Protein AF-A0ABD1TTG1-F1 (afdb_monomer)

Structure (mmCIF, N/CA/C/O backbone):
data_AF-A0ABD1TTG1-F1
#
_entry.id   AF-A0ABD1TTG1-F1
#
loop_
_atom_site.group_PDB
_atom_site.id
_atom_site.type_symbol
_atom_site.label_atom_id
_atom_site.label_alt_id
_atom_site.label_comp_id
_atom_site.label_asym_id
_atom_site.label_entity_id
_atom_site.label_seq_id
_atom_site.pdbx_PDB_ins_code
_atom_site.Cartn_x
_atom_site.Cartn_y
_atom_site.Cartn_z
_atom_site.occupancy
_atom_site.B_iso_or_equiv
_atom_site.auth_seq_id
_atom_site.auth_comp_id
_atom_site.auth_asym_id
_atom_site.auth_atom_id
_atom_site.pdbx_PDB_model_num
ATOM 1 N N . MET A 1 1 ? -67.138 -17.384 -15.215 1.00 36.22 1 MET A N 1
ATOM 2 C CA . MET A 1 1 ? -66.230 -18.489 -15.589 1.00 36.22 1 MET A CA 1
ATOM 3 C C . MET A 1 1 ? -64.813 -17.937 -15.548 1.00 36.22 1 MET A C 1
ATOM 5 O O . MET A 1 1 ? -64.627 -16.857 -16.087 1.00 36.22 1 MET A O 1
ATOM 9 N N . ALA A 1 2 ? -63.909 -18.655 -14.863 1.00 40.12 2 ALA A N 1
ATOM 10 C CA . ALA A 1 2 ? -62.524 -18.316 -14.475 1.00 40.12 2 ALA A CA 1
ATOM 11 C C . ALA A 1 2 ? -62.397 -17.106 -13.508 1.00 40.12 2 ALA A C 1
ATOM 13 O O . ALA A 1 2 ? -62.532 -15.968 -13.934 1.00 40.12 2 ALA A O 1
ATOM 14 N N . SER A 1 3 ? -62.422 -17.291 -12.176 1.00 37.25 3 SER A N 1
ATOM 15 C CA . SER A 1 3 ? -61.350 -17.794 -11.266 1.00 37.25 3 SER A CA 1
ATOM 16 C C . SER A 1 3 ? -60.312 -16.694 -10.963 1.00 37.25 3 SER A C 1
ATOM 18 O O . SER A 1 3 ? -59.606 -16.282 -11.869 1.00 37.25 3 SER A O 1
ATOM 20 N N . SER A 1 4 ? -60.388 -16.026 -9.797 1.00 43.47 4 SER A N 1
ATOM 21 C CA . SER A 1 4 ? -59.598 -16.267 -8.555 1.00 43.47 4 SER A CA 1
ATOM 22 C C . SER A 1 4 ? -58.081 -16.147 -8.798 1.00 43.47 4 SER A C 1
ATOM 24 O O . SER A 1 4 ? -57.574 -16.782 -9.707 1.00 43.47 4 SER A O 1
ATOM 26 N N . SER A 1 5 ? -57.276 -15.373 -8.070 1.00 39.38 5 SER A N 1
ATOM 27 C CA . SER A 1 5 ? -57.173 -15.307 -6.612 1.00 39.38 5 SER A CA 1
ATOM 28 C C . SER A 1 5 ? -56.307 -14.114 -6.194 1.00 39.38 5 SER A C 1
ATOM 30 O O . SER A 1 5 ? -55.370 -13.741 -6.898 1.00 39.38 5 SER A O 1
ATOM 32 N N . SER A 1 6 ? -56.595 -13.586 -5.008 1.00 48.19 6 SER A N 1
ATOM 33 C CA . SER A 1 6 ? -55.686 -12.826 -4.154 1.00 48.19 6 SER A CA 1
ATOM 34 C C . SER A 1 6 ? -54.294 -13.464 -4.102 1.00 48.19 6 SER A C 1
ATOM 36 O O . SER A 1 6 ? -54.195 -14.671 -3.873 1.00 48.19 6 SER A O 1
ATOM 38 N N . VAL A 1 7 ? -53.245 -12.655 -4.248 1.00 45.69 7 VAL A N 1
ATOM 39 C CA . VAL A 1 7 ? -51.943 -12.918 -3.624 1.00 45.69 7 VAL A CA 1
ATOM 40 C C . VAL A 1 7 ? -51.460 -11.600 -3.032 1.00 45.69 7 VAL A C 1
ATOM 42 O O . VAL A 1 7 ? -51.436 -10.561 -3.692 1.00 45.69 7 VAL A O 1
ATOM 45 N N . GLU A 1 8 ? -51.203 -11.659 -1.738 1.00 39.50 8 GLU A N 1
ATOM 46 C CA . GLU A 1 8 ? -50.900 -10.564 -0.837 1.00 39.50 8 GLU A CA 1
ATOM 47 C C . GLU A 1 8 ? -49.491 -9.996 -1.067 1.00 39.50 8 GLU A C 1
ATOM 49 O O . GLU A 1 8 ? -48.534 -10.719 -1.322 1.00 39.50 8 GLU A O 1
ATOM 54 N N . ILE A 1 9 ? -49.411 -8.666 -0.983 1.00 48.22 9 ILE A N 1
ATOM 55 C CA . ILE A 1 9 ? -48.395 -7.856 -0.288 1.00 48.22 9 ILE A CA 1
ATOM 56 C C . ILE A 1 9 ? -47.158 -8.630 0.207 1.00 48.22 9 ILE A C 1
ATOM 58 O O . ILE A 1 9 ? -47.279 -9.281 1.231 1.00 48.22 9 ILE A O 1
ATOM 62 N N . LEU A 1 10 ? -45.991 -8.431 -0.424 1.00 45.00 10 LEU A N 1
ATOM 63 C CA . LEU A 1 10 ? -44.604 -8.498 0.098 1.00 45.00 10 LEU A CA 1
ATOM 64 C C . LEU A 1 10 ? -43.697 -8.047 -1.081 1.00 45.00 10 LEU A C 1
ATOM 66 O O . LEU A 1 10 ? -43.867 -8.559 -2.178 1.00 45.00 10 LEU A O 1
ATOM 70 N N . GLU A 1 11 ? -42.776 -7.086 -1.066 1.00 41.78 11 GLU A N 1
ATOM 71 C CA . GLU A 1 11 ? -42.194 -6.208 -0.061 1.00 41.78 11 GLU A CA 1
ATOM 72 C C . GLU A 1 11 ? -41.786 -4.900 -0.761 1.00 41.78 11 GLU A C 1
ATOM 74 O O . GLU A 1 11 ? -41.148 -4.872 -1.814 1.00 41.78 11 GLU A O 1
ATOM 79 N N . LYS A 1 12 ? -42.180 -3.790 -0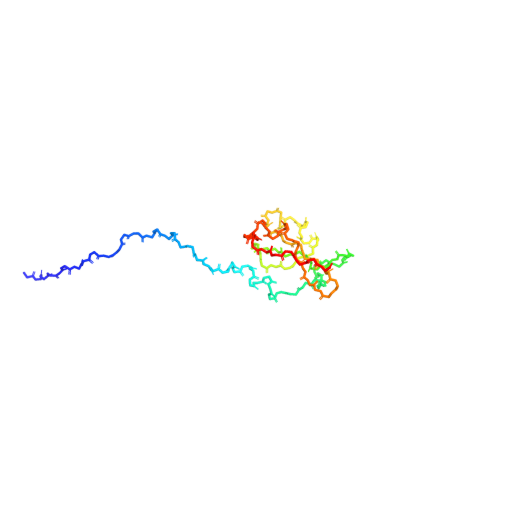.147 1.00 45.19 12 LYS A N 1
ATOM 80 C CA . LYS A 1 12 ? -41.514 -2.499 -0.281 1.00 45.19 12 LYS A CA 1
ATOM 81 C C . LYS A 1 12 ? -40.283 -2.564 0.625 1.00 45.19 12 LYS A C 1
ATOM 83 O O . LYS A 1 12 ? -40.389 -3.172 1.684 1.00 45.19 12 LYS A O 1
ATOM 88 N N . VAL A 1 13 ? -39.235 -1.816 0.269 1.00 42.75 13 VAL A N 1
ATOM 89 C CA . VAL A 1 13 ? -38.021 -1.526 1.063 1.00 42.75 13 VAL A CA 1
ATOM 90 C C . VAL A 1 13 ? -36.831 -2.426 0.716 1.00 42.75 13 VAL A C 1
ATOM 92 O O . VAL A 1 13 ? -36.652 -3.477 1.308 1.00 42.75 13 VAL A O 1
ATOM 95 N N . ASP A 1 14 ? -35.945 -1.931 -0.152 1.00 38.00 14 ASP A N 1
ATOM 96 C CA . ASP A 1 14 ? -34.511 -2.132 0.074 1.00 38.00 14 ASP A CA 1
ATOM 97 C C . ASP A 1 14 ? -33.924 -0.810 0.576 1.00 38.00 14 ASP A C 1
ATOM 99 O O . ASP A 1 14 ? -33.288 -0.027 -0.126 1.00 38.00 14 ASP A O 1
ATOM 103 N N . SER A 1 15 ? -34.277 -0.518 1.825 1.00 48.09 15 SER A N 1
ATOM 104 C CA . SER A 1 15 ? -33.411 0.221 2.725 1.00 48.09 15 SER A CA 1
ATOM 105 C C . SER A 1 15 ? -32.407 -0.787 3.265 1.00 48.09 15 SER A C 1
ATOM 107 O O . SER A 1 15 ? -32.585 -1.295 4.370 1.00 48.09 15 SER A O 1
ATOM 109 N N . THR A 1 16 ? -31.334 -1.068 2.535 1.00 40.16 16 THR A N 1
ATOM 110 C CA . THR A 1 16 ? -30.151 -1.668 3.152 1.00 40.16 16 THR A CA 1
ATOM 111 C C . THR A 1 16 ? -29.309 -0.566 3.785 1.00 40.16 16 THR A C 1
ATOM 113 O O . THR A 1 16 ? -28.223 -0.205 3.349 1.00 40.16 16 THR A O 1
ATOM 116 N N . THR A 1 17 ? -29.799 -0.036 4.904 1.00 53.94 17 THR A N 1
ATOM 117 C CA . THR A 1 17 ? -28.891 0.193 6.028 1.00 53.94 17 THR A CA 1
ATOM 118 C C . THR A 1 17 ? -28.573 -1.177 6.621 1.00 53.94 17 THR A C 1
ATOM 120 O O . THR A 1 17 ? -29.206 -1.598 7.586 1.00 53.94 17 THR A O 1
ATOM 123 N N . GLN A 1 18 ? -27.622 -1.894 6.022 1.00 49.28 18 GLN A N 1
ATOM 124 C CA . GLN A 1 18 ? -26.943 -3.013 6.666 1.00 49.28 18 GLN A CA 1
ATOM 125 C C . GLN A 1 18 ? -25.532 -2.547 7.004 1.00 49.28 18 GLN A C 1
ATOM 127 O O .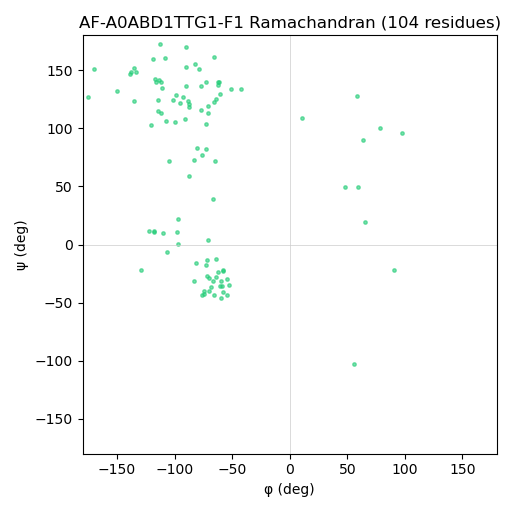 GLN A 1 18 ? -24.677 -2.360 6.145 1.00 49.28 18 GLN A O 1
ATOM 132 N N . SER A 1 19 ? -25.316 -2.304 8.296 1.00 53.22 19 SER A N 1
ATOM 133 C CA . SER A 1 19 ? -23.993 -2.340 8.912 1.00 53.22 19 SER A CA 1
ATOM 134 C C . SER A 1 19 ? -23.496 -3.782 8.825 1.00 53.22 19 SER A C 1
ATOM 136 O O . SER A 1 19 ? -23.486 -4.511 9.818 1.00 53.22 19 SER A O 1
ATOM 138 N N . ASP A 1 20 ? -23.146 -4.216 7.624 1.00 49.72 20 ASP A N 1
ATOM 139 C CA . ASP A 1 20 ? -22.485 -5.483 7.426 1.00 49.72 20 ASP A CA 1
ATOM 140 C C . ASP A 1 20 ? -21.067 -5.340 7.971 1.00 49.72 20 ASP A C 1
ATOM 142 O O . ASP A 1 20 ? -20.230 -4.611 7.442 1.00 49.72 20 ASP A O 1
ATOM 146 N N . ASN A 1 21 ? -20.783 -6.068 9.049 1.00 62.25 21 ASN A N 1
ATOM 147 C CA . ASN A 1 21 ? -19.426 -6.392 9.495 1.00 62.25 21 ASN A CA 1
ATOM 148 C C . ASN A 1 21 ? -18.730 -7.320 8.469 1.00 62.25 21 ASN A C 1
ATOM 150 O O . ASN A 1 21 ? -18.065 -8.286 8.834 1.00 62.25 21 ASN A O 1
ATOM 154 N N . THR A 1 22 ? -18.924 -7.091 7.170 1.00 74.12 22 THR A N 1
ATOM 155 C CA . THR A 1 22 ? -18.257 -7.831 6.106 1.00 74.12 22 THR A CA 1
ATOM 156 C C . THR A 1 22 ? -16.938 -7.142 5.821 1.00 74.12 22 THR A C 1
ATOM 158 O O . THR A 1 22 ? -16.905 -5.972 5.432 1.00 74.12 22 THR A O 1
ATOM 161 N N . MET A 1 23 ? -15.849 -7.873 6.037 1.00 82.31 23 MET A N 1
ATOM 162 C CA . MET A 1 23 ? -14.509 -7.441 5.667 1.00 82.31 23 MET A CA 1
ATOM 163 C C . MET A 1 23 ? -14.501 -6.990 4.194 1.00 82.31 23 MET A C 1
ATOM 165 O O . MET A 1 23 ? -15.057 -7.696 3.349 1.00 82.31 2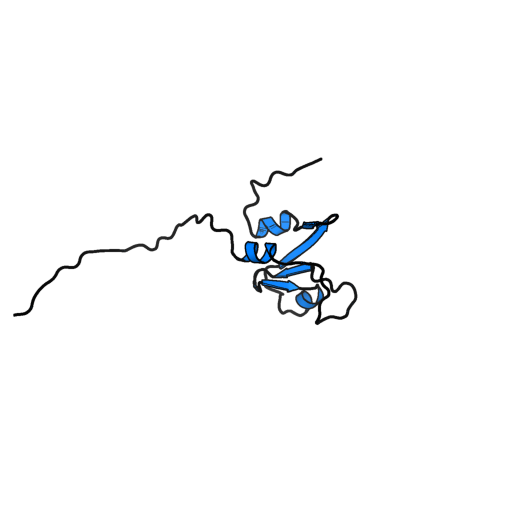3 MET A O 1
ATOM 169 N N . PRO A 1 24 ? -13.904 -5.836 3.847 1.00 91.75 24 PRO A N 1
ATOM 170 C CA . PRO A 1 24 ? -13.798 -5.444 2.450 1.00 91.75 24 PRO A CA 1
ATOM 171 C C . PRO A 1 24 ? -13.000 -6.483 1.660 1.00 91.75 24 PRO A C 1
ATOM 173 O O . PRO A 1 24 ? -11.877 -6.803 2.035 1.00 91.75 24 PRO A O 1
ATOM 176 N N . GLN A 1 25 ? -13.535 -6.953 0.533 1.00 92.00 25 GLN A N 1
ATOM 177 C CA . GLN A 1 25 ? -12.916 -8.015 -0.276 1.00 92.00 25 GLN A CA 1
ATOM 178 C C . GLN A 1 25 ? -11.451 -7.726 -0.656 1.00 92.00 25 GLN A C 1
ATOM 180 O O . GLN A 1 25 ? -10.623 -8.631 -0.709 1.00 92.00 25 GLN A O 1
ATOM 185 N N . TRP A 1 26 ? -11.102 -6.457 -0.893 1.00 95.31 26 TRP A N 1
ATOM 186 C CA . TRP A 1 26 ? -9.729 -6.072 -1.231 1.00 95.31 26 TRP A CA 1
ATOM 187 C C . TRP A 1 26 ? -8.718 -6.372 -0.118 1.00 95.31 26 TRP A C 1
ATOM 189 O O . TRP A 1 26 ? -7.525 -6.469 -0.412 1.00 95.31 26 TRP A O 1
ATOM 199 N N . LEU A 1 27 ? -9.177 -6.464 1.135 1.00 94.81 27 LEU A N 1
ATOM 200 C CA . LEU A 1 27 ? -8.341 -6.756 2.290 1.00 94.81 27 LEU A CA 1
ATOM 201 C C . LEU A 1 27 ? -7.940 -8.229 2.304 1.00 94.81 27 LEU A C 1
ATOM 203 O O . LEU A 1 27 ? -6.765 -8.517 2.503 1.00 94.81 27 LEU A O 1
ATOM 207 N N . ASP A 1 28 ? -8.865 -9.141 2.005 1.00 94.12 28 ASP A N 1
ATOM 208 C CA . ASP A 1 28 ? -8.540 -10.564 1.854 1.00 94.12 28 ASP A CA 1
ATOM 209 C C . ASP A 1 28 ? -7.517 -10.755 0.725 1.00 94.12 28 ASP A C 1
ATOM 211 O O . ASP A 1 28 ? -6.467 -11.367 0.924 1.00 94.12 28 ASP A O 1
ATOM 215 N N . CYS A 1 29 ? -7.736 -10.098 -0.421 1.00 95.56 29 CYS A N 1
ATOM 216 C CA . CYS A 1 29 ? -6.777 -10.114 -1.525 1.00 95.56 29 CYS A CA 1
ATOM 217 C C . CYS A 1 29 ? -5.401 -9.536 -1.148 1.00 95.56 29 CYS A C 1
ATOM 219 O O . CYS A 1 29 ? -4.376 -10.009 -1.637 1.00 95.56 29 CYS A O 1
ATOM 221 N N . LEU A 1 30 ? -5.351 -8.503 -0.300 1.00 96.19 30 LEU A N 1
ATOM 222 C CA . LEU A 1 30 ? -4.093 -7.943 0.203 1.00 96.19 30 LEU A CA 1
ATOM 223 C C . LEU A 1 30 ? -3.351 -8.961 1.082 1.00 96.19 30 LEU A C 1
ATOM 225 O O . LEU A 1 30 ? -2.138 -9.103 0.939 1.00 96.19 30 LEU A O 1
ATOM 229 N N . LEU A 1 31 ? -4.069 -9.653 1.970 1.00 94.12 31 LEU A N 1
ATOM 230 C CA . LEU A 1 31 ? -3.507 -10.603 2.937 1.00 94.12 31 LEU A CA 1
ATOM 231 C C . LEU A 1 31 ? -2.984 -11.892 2.286 1.00 94.12 31 LEU A C 1
ATOM 233 O O . LEU A 1 31 ? -2.046 -12.494 2.802 1.00 94.12 31 LEU A O 1
ATOM 237 N N . GLU A 1 32 ? -3.556 -12.312 1.157 1.00 94.44 32 GLU A N 1
ATOM 238 C CA . GLU A 1 32 ? -3.107 -13.498 0.410 1.00 94.44 32 GLU A CA 1
ATOM 239 C C . GLU A 1 32 ? -1.891 -13.236 -0.494 1.00 94.44 32 GLU A C 1
ATOM 241 O O . GLU A 1 32 ? -1.236 -14.173 -0.964 1.00 94.44 32 GLU A O 1
ATOM 246 N N . LYS A 1 33 ? -1.575 -11.967 -0.773 1.00 94.81 33 LYS A N 1
ATOM 247 C CA . LYS A 1 33 ? -0.470 -11.606 -1.665 1.00 94.81 33 LYS A CA 1
ATOM 248 C C . LYS A 1 33 ? 0.881 -11.630 -0.962 1.00 94.81 33 LYS A C 1
ATOM 250 O O . LYS A 1 33 ? 1.011 -11.419 0.236 1.00 94.81 33 LYS A O 1
ATOM 255 N N . THR A 1 34 ? 1.916 -11.821 -1.777 1.00 92.88 34 THR A N 1
ATOM 256 C CA . THR A 1 34 ? 3.318 -11.663 -1.380 1.00 92.88 34 THR A CA 1
ATOM 257 C C . THR A 1 34 ? 3.925 -10.456 -2.085 1.00 92.88 34 THR A C 1
ATOM 259 O O . THR A 1 34 ? 3.655 -10.209 -3.268 1.00 92.88 34 THR A O 1
ATOM 262 N N . PHE A 1 35 ? 4.746 -9.692 -1.367 1.00 96.06 35 PHE A N 1
ATOM 263 C CA . PHE A 1 35 ? 5.362 -8.473 -1.883 1.00 96.06 35 PHE A CA 1
ATOM 264 C C . PHE A 1 35 ? 6.880 -8.609 -2.045 1.00 96.06 35 PHE A C 1
ATOM 266 O O . PHE A 1 35 ? 7.506 -9.603 -1.677 1.00 96.06 35 PHE A O 1
ATOM 273 N N . PHE A 1 36 ? 7.494 -7.588 -2.650 1.00 95.81 36 PHE A N 1
ATOM 274 C CA . PHE A 1 36 ? 8.942 -7.505 -2.896 1.00 95.81 36 PHE A CA 1
ATOM 275 C C . PHE A 1 36 ? 9.509 -8.545 -3.878 1.00 95.81 36 PHE A C 1
ATOM 277 O O . PHE A 1 36 ? 10.719 -8.765 -3.924 1.00 95.81 36 PHE A O 1
ATOM 284 N N . GLY A 1 37 ? 8.660 -9.159 -4.706 1.00 95.12 37 GLY A N 1
ATOM 285 C CA . GLY A 1 37 ? 9.113 -9.819 -5.930 1.00 95.12 37 GLY A CA 1
ATOM 286 C C . GLY A 1 37 ? 9.671 -8.804 -6.935 1.00 95.12 37 GLY A C 1
ATOM 287 O O . GLY A 1 37 ? 9.374 -7.610 -6.859 1.00 95.12 37 GLY A O 1
ATOM 288 N N . LYS A 1 38 ? 10.461 -9.266 -7.909 1.00 96.56 38 LYS A N 1
ATOM 289 C CA . LYS A 1 38 ? 10.932 -8.405 -9.004 1.00 96.56 38 LYS A CA 1
ATOM 290 C C . LYS A 1 38 ? 9.825 -8.184 -10.028 1.00 96.56 38 LYS A C 1
ATOM 292 O O . LYS A 1 38 ? 9.156 -9.131 -10.438 1.00 96.56 38 LYS A O 1
ATOM 297 N N . CYS A 1 39 ? 9.665 -6.946 -10.485 1.00 96.44 39 CYS A N 1
ATOM 298 C CA . CYS A 1 39 ? 8.771 -6.647 -11.597 1.00 96.44 39 CYS A CA 1
ATOM 299 C C . CYS A 1 39 ? 9.264 -7.317 -12.889 1.00 96.44 39 CYS A C 1
ATOM 301 O O . CYS A 1 39 ? 10.390 -7.074 -13.316 1.00 96.44 39 CYS A O 1
ATOM 303 N N . ALA A 1 40 ? 8.403 -8.109 -13.532 1.00 95.19 40 ALA A N 1
ATOM 304 C CA . ALA A 1 40 ? 8.722 -8.774 -14.797 1.00 95.19 40 ALA A CA 1
ATOM 305 C C . ALA A 1 40 ? 8.786 -7.805 -15.994 1.00 95.19 40 ALA A C 1
ATOM 307 O O . ALA A 1 40 ? 9.501 -8.062 -16.956 1.00 95.19 40 ALA A O 1
ATOM 308 N N . THR A 1 41 ? 8.053 -6.690 -15.936 1.00 95.00 41 THR A N 1
ATOM 309 C CA . THR A 1 41 ? 7.974 -5.705 -17.030 1.00 95.00 41 THR A CA 1
ATOM 310 C C . THR A 1 41 ? 9.143 -4.720 -17.026 1.00 95.00 41 THR A C 1
ATOM 312 O O . THR A 1 41 ? 9.550 -4.236 -18.077 1.00 95.00 41 THR A O 1
ATOM 315 N N . HIS A 1 42 ? 9.685 -4.400 -15.848 1.00 95.25 42 HIS A N 1
ATOM 316 C CA . HIS A 1 42 ? 10.688 -3.349 -15.679 1.00 95.25 42 HIS A CA 1
ATOM 317 C C . HIS A 1 42 ? 11.976 -3.913 -15.090 1.00 95.25 42 HIS A C 1
ATOM 319 O O . HIS A 1 42 ? 12.057 -4.085 -13.877 1.00 95.25 42 HIS A O 1
ATOM 325 N N . ASP A 1 43 ? 13.004 -4.117 -15.913 1.00 94.38 43 ASP A N 1
ATOM 326 C CA . ASP A 1 43 ? 14.337 -4.548 -15.462 1.00 94.38 43 ASP A CA 1
ATOM 327 C C . ASP A 1 43 ? 15.227 -3.350 -15.078 1.00 94.38 43 ASP A C 1
ATOM 329 O O . ASP A 1 43 ? 16.259 -3.055 -15.675 1.00 94.38 43 ASP A O 1
ATOM 333 N N . LEU A 1 44 ? 14.754 -2.573 -14.103 1.00 93.56 44 LEU A N 1
ATOM 334 C CA . LEU A 1 44 ? 15.410 -1.367 -13.602 1.00 93.56 44 LEU A CA 1
ATOM 335 C C . LEU A 1 44 ? 15.758 -1.536 -12.123 1.00 93.56 44 LEU A C 1
ATOM 337 O O . LEU A 1 44 ? 15.150 -2.318 -11.397 1.00 93.56 44 LEU A O 1
ATOM 341 N N . GLN A 1 45 ? 16.706 -0.741 -11.634 1.00 94.19 45 GLN A N 1
ATOM 342 C CA . GLN A 1 45 ? 17.028 -0.721 -10.208 1.00 94.19 45 GLN A CA 1
ATOM 343 C C . GLN A 1 45 ? 15.826 -0.269 -9.362 1.00 94.19 45 GLN A C 1
ATOM 345 O O . GLN A 1 45 ? 15.146 0.710 -9.690 1.00 94.19 45 GLN A O 1
ATOM 350 N N . LYS A 1 46 ? 15.623 -0.926 -8.210 1.00 91.62 46 LYS A N 1
ATOM 351 C CA . LYS A 1 46 ? 14.499 -0.671 -7.286 1.00 91.62 46 LYS A CA 1
ATOM 352 C C . LYS A 1 46 ? 13.137 -0.891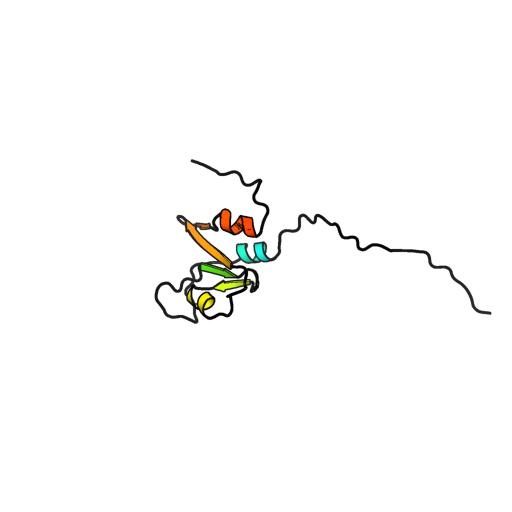 -7.969 1.00 91.62 46 LYS A C 1
ATOM 354 O O . LYS A 1 46 ? 12.274 -0.008 -7.942 1.00 91.62 46 LYS A O 1
ATOM 359 N N . ASN A 1 47 ? 12.985 -2.035 -8.634 1.00 96.00 47 ASN A N 1
ATOM 360 C CA . ASN A 1 47 ? 11.765 -2.489 -9.310 1.00 96.00 47 ASN A CA 1
ATOM 361 C C . ASN A 1 47 ? 10.928 -3.455 -8.452 1.00 96.00 47 ASN A C 1
ATOM 363 O O . ASN A 1 47 ? 10.131 -4.219 -8.999 1.00 96.00 47 ASN A O 1
ATOM 367 N N . ASP A 1 48 ? 11.109 -3.432 -7.135 1.00 96.75 48 ASP A N 1
ATOM 368 C CA . ASP A 1 48 ? 10.386 -4.311 -6.223 1.00 96.75 48 ASP A CA 1
ATOM 369 C C . ASP A 1 48 ? 8.874 -4.051 -6.293 1.00 96.75 48 ASP A C 1
ATOM 371 O O . ASP A 1 48 ? 8.422 -2.901 -6.340 1.00 96.75 48 ASP A O 1
ATOM 375 N N . LEU A 1 49 ? 8.087 -5.127 -6.304 1.00 97.12 49 LEU A N 1
ATOM 376 C CA . LEU A 1 49 ? 6.626 -5.095 -6.264 1.00 97.12 49 LEU A CA 1
ATOM 377 C C . LEU A 1 49 ? 6.155 -4.784 -4.838 1.00 97.12 49 LEU A C 1
ATOM 379 O O . LEU A 1 49 ? 5.768 -5.679 -4.090 1.00 97.12 49 LEU A O 1
ATOM 383 N N . ASN A 1 50 ? 6.249 -3.516 -4.443 1.00 97.12 50 ASN A N 1
ATOM 384 C CA . ASN A 1 50 ? 5.934 -3.041 -3.093 1.00 97.12 50 ASN A CA 1
ATOM 385 C C . ASN A 1 50 ? 4.772 -2.037 -3.040 1.00 97.12 50 ASN A C 1
ATOM 387 O O . ASN A 1 50 ? 4.556 -1.391 -2.017 1.00 97.12 50 ASN A O 1
ATOM 391 N N . ARG A 1 51 ? 4.036 -1.864 -4.139 1.00 96.88 51 ARG A N 1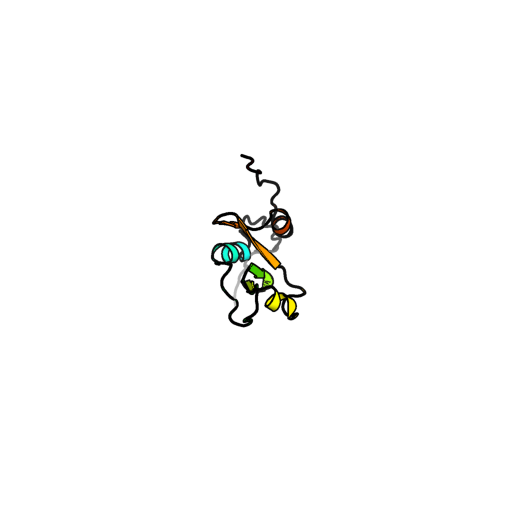
ATOM 392 C CA . ARG A 1 51 ? 2.811 -1.061 -4.187 1.00 96.88 51 ARG A CA 1
ATOM 393 C C . ARG A 1 51 ? 1.640 -1.982 -4.474 1.00 96.88 51 ARG A C 1
ATOM 395 O O . ARG A 1 51 ? 1.655 -2.677 -5.484 1.00 96.88 51 ARG A O 1
ATOM 402 N N . TYR A 1 52 ? 0.626 -1.988 -3.627 1.00 97.81 52 TYR A N 1
ATOM 403 C CA . TYR A 1 52 ? -0.613 -2.711 -3.883 1.00 97.81 52 TYR A CA 1
ATOM 404 C C . TYR A 1 52 ? -1.673 -1.752 -4.416 1.00 97.81 52 TYR A C 1
ATOM 406 O O . TYR A 1 52 ? -1.910 -0.701 -3.830 1.00 97.81 52 TYR A O 1
ATOM 414 N N . CYS A 1 53 ? -2.300 -2.099 -5.534 1.00 97.25 53 CYS A N 1
ATOM 415 C CA . CYS A 1 53 ? -3.386 -1.332 -6.122 1.00 97.25 53 CYS A CA 1
ATOM 416 C C . CYS A 1 53 ? -4.722 -1.964 -5.745 1.00 97.25 53 CYS A C 1
ATOM 418 O O . CYS A 1 53 ? -5.108 -2.964 -6.343 1.00 97.25 53 CYS A O 1
ATOM 420 N N . ILE A 1 54 ? -5.448 -1.342 -4.815 1.00 96.94 54 ILE A N 1
ATOM 421 C CA . ILE A 1 54 ? -6.760 -1.803 -4.339 1.00 96.94 54 ILE A CA 1
ATOM 422 C C . ILE A 1 54 ? -7.751 -1.899 -5.508 1.00 96.94 54 ILE A C 1
ATOM 424 O O . ILE A 1 54 ? -8.493 -2.867 -5.611 1.00 96.94 54 ILE A O 1
ATOM 428 N N . THR A 1 55 ? -7.732 -0.929 -6.428 1.00 95.94 55 THR A N 1
ATOM 429 C CA . THR A 1 55 ? -8.645 -0.899 -7.585 1.00 95.94 55 THR A CA 1
ATOM 430 C C . THR A 1 55 ? -8.397 -2.036 -8.584 1.00 95.94 55 THR A C 1
ATOM 432 O O . THR A 1 55 ? -9.327 -2.481 -9.246 1.00 95.94 55 THR A O 1
ATOM 435 N N . CYS A 1 56 ? -7.149 -2.496 -8.718 1.00 95.81 56 CYS A N 1
ATOM 436 C CA . CYS A 1 56 ? -6.758 -3.496 -9.721 1.00 95.81 56 CYS A CA 1
ATOM 437 C C . CYS A 1 56 ? -6.497 -4.878 -9.127 1.00 95.81 56 CYS A C 1
ATOM 439 O O . CYS A 1 56 ? -6.191 -5.794 -9.883 1.00 95.81 56 CYS A O 1
ATOM 441 N N . ASP A 1 57 ? -6.516 -4.996 -7.801 1.00 96.25 57 ASP A N 1
ATOM 442 C CA . ASP A 1 57 ? -6.070 -6.179 -7.076 1.00 96.25 57 ASP A CA 1
ATOM 443 C C . ASP A 1 57 ? -4.690 -6.700 -7.556 1.00 96.25 57 ASP A C 1
ATOM 445 O O . ASP A 1 57 ? -4.478 -7.876 -7.869 1.00 96.25 57 ASP A O 1
ATOM 449 N N . SER A 1 58 ? -3.707 -5.798 -7.658 1.00 95.62 58 SER A N 1
ATOM 450 C CA . SER A 1 58 ? -2.387 -6.129 -8.213 1.00 95.62 58 SER A CA 1
ATOM 451 C C . SER A 1 58 ? -1.224 -5.511 -7.441 1.00 95.62 58 SER A C 1
ATOM 453 O O . SER A 1 58 ? -1.321 -4.403 -6.905 1.00 95.62 58 SER A O 1
ATOM 455 N N . SER A 1 59 ? -0.100 -6.233 -7.387 1.00 97.00 59 SER A N 1
ATOM 456 C CA . SER A 1 59 ? 1.171 -5.721 -6.876 1.00 97.00 59 SER A CA 1
ATOM 457 C C . SER A 1 59 ? 1.981 -5.089 -8.011 1.00 97.00 59 SER A C 1
ATOM 459 O O . SER A 1 59 ? 2.059 -5.599 -9.126 1.00 97.00 59 SER A O 1
ATOM 461 N N . ASN A 1 60 ? 2.564 -3.931 -7.731 1.00 96.88 60 ASN A N 1
ATOM 462 C CA . ASN A 1 60 ? 3.152 -3.029 -8.706 1.00 96.88 60 ASN A CA 1
ATOM 463 C C . ASN A 1 60 ? 4.481 -2.490 -8.176 1.00 96.88 60 ASN A C 1
ATOM 465 O O . ASN A 1 60 ? 4.655 -2.290 -6.972 1.00 96.88 60 ASN A O 1
ATOM 469 N N . CYS A 1 61 ? 5.422 -2.221 -9.078 1.00 96.94 61 CYS A N 1
ATOM 470 C CA . CYS A 1 61 ? 6.613 -1.449 -8.741 1.00 96.94 61 CYS A CA 1
ATOM 471 C C . CYS A 1 61 ? 6.360 0.043 -8.985 1.00 96.94 61 CYS A C 1
ATOM 473 O O . CYS A 1 61 ? 5.385 0.432 -9.632 1.00 96.94 61 CYS A O 1
ATOM 475 N N . LYS A 1 62 ? 7.278 0.898 -8.524 1.00 95.38 62 LYS A N 1
ATOM 476 C CA . LYS A 1 62 ? 7.184 2.356 -8.724 1.00 95.38 62 LYS A CA 1
ATOM 477 C C . LYS A 1 62 ? 7.037 2.769 -10.199 1.00 95.38 62 LYS A C 1
ATOM 479 O O . LYS A 1 62 ? 6.438 3.799 -10.479 1.00 95.38 62 LYS A O 1
ATOM 484 N N . TYR A 1 63 ? 7.579 1.978 -11.127 1.00 96.12 63 TYR A N 1
ATOM 485 C CA . TYR A 1 63 ? 7.507 2.262 -12.560 1.00 96.12 63 TYR A CA 1
ATOM 486 C C . TYR A 1 63 ? 6.121 1.939 -13.124 1.00 96.12 63 TYR A C 1
ATOM 488 O O . TYR A 1 63 ? 5.566 2.776 -13.821 1.00 96.12 63 TYR A O 1
ATOM 496 N N . CYS A 1 64 ? 5.516 0.803 -12.744 1.00 95.31 64 CYS A N 1
ATOM 497 C CA . CYS A 1 64 ? 4.137 0.465 -13.127 1.00 95.31 64 CYS A CA 1
ATOM 498 C C . CYS A 1 64 ? 3.128 1.519 -12.653 1.00 95.31 64 CYS A C 1
ATOM 500 O O . CYS A 1 64 ? 2.160 1.811 -13.341 1.00 95.31 64 CYS A O 1
ATOM 502 N N . VAL A 1 65 ? 3.355 2.114 -11.480 1.00 95.06 65 VAL A N 1
ATOM 503 C CA . VAL A 1 65 ? 2.497 3.205 -10.999 1.00 95.06 65 VAL A CA 1
ATOM 504 C C . VAL A 1 65 ? 2.711 4.480 -11.824 1.00 95.06 65 VAL A C 1
ATOM 506 O O . VAL A 1 65 ? 1.750 5.160 -12.168 1.00 95.06 65 VAL A O 1
ATOM 509 N N . ALA A 1 66 ? 3.959 4.783 -12.192 1.00 93.81 66 ALA A N 1
ATOM 510 C CA . ALA A 1 66 ? 4.317 5.991 -12.936 1.00 93.81 66 ALA A CA 1
ATOM 511 C C . ALA A 1 66 ? 3.893 5.983 -14.417 1.00 93.81 66 ALA A C 1
ATOM 513 O O . ALA 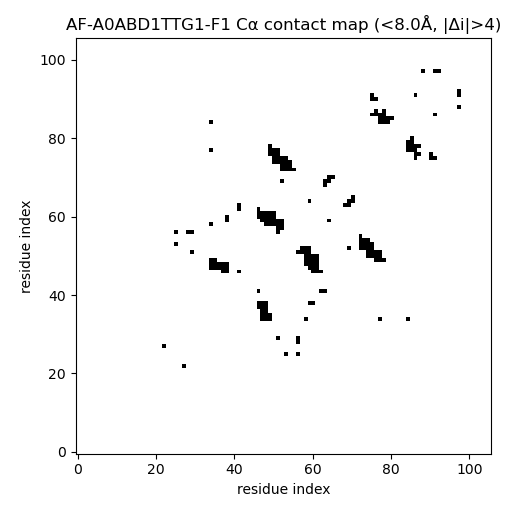A 1 66 ? 3.836 7.048 -15.027 1.00 93.81 66 ALA A O 1
ATOM 514 N N . THR A 1 67 ? 3.575 4.825 -15.011 1.00 90.50 67 THR A N 1
ATOM 515 C CA . THR A 1 67 ? 3.136 4.722 -16.419 1.00 90.50 67 THR A CA 1
ATOM 516 C C . THR A 1 67 ? 1.734 5.286 -16.682 1.00 90.50 67 THR A C 1
ATOM 518 O O . THR A 1 67 ? 1.241 5.201 -17.802 1.00 90.50 67 THR A O 1
ATOM 521 N N . GLY A 1 68 ? 1.077 5.868 -15.677 1.00 85.25 68 GLY A N 1
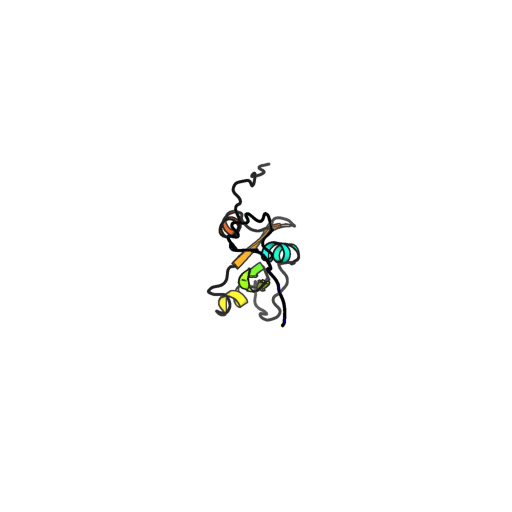ATOM 522 C CA . GLY A 1 68 ? -0.201 6.568 -15.814 1.00 85.25 68 GLY A CA 1
ATOM 523 C C . GLY A 1 68 ? -1.436 5.690 -15.612 1.00 85.25 68 GLY A C 1
ATOM 524 O O . GLY A 1 68 ? -2.483 6.197 -15.223 1.00 85.25 68 GLY A O 1
ATOM 525 N N . SER A 1 69 ? -1.310 4.371 -15.774 1.00 89.50 69 SER A N 1
ATOM 526 C CA . SER A 1 69 ? -2.400 3.400 -15.593 1.00 89.50 69 SER A CA 1
ATOM 527 C C . SER A 1 69 ? -2.944 3.308 -14.162 1.00 89.50 69 SER A C 1
ATOM 529 O O . SER A 1 69 ? -3.994 2.711 -13.960 1.00 89.50 69 SER A O 1
ATOM 531 N N . HIS A 1 70 ? -2.252 3.888 -13.174 1.00 93.25 70 HIS A N 1
ATOM 532 C CA . HIS A 1 70 ? -2.651 3.877 -11.762 1.00 93.25 70 HIS A CA 1
ATOM 533 C C . HIS A 1 70 ? -2.823 5.280 -11.158 1.00 93.25 70 HIS A C 1
ATOM 535 O O . HIS A 1 70 ? -2.936 5.393 -9.940 1.00 93.25 70 HIS A O 1
ATOM 541 N N . ASN A 1 71 ? -2.846 6.345 -11.968 1.00 90.69 71 ASN A N 1
ATOM 542 C CA . ASN A 1 71 ? -2.862 7.727 -11.462 1.00 90.69 71 ASN A CA 1
ATOM 543 C C . ASN A 1 71 ? -4.068 8.047 -10.563 1.00 90.69 71 ASN A C 1
ATOM 545 O O . ASN A 1 71 ? -3.945 8.851 -9.645 1.00 90.69 71 ASN A O 1
ATOM 549 N N . GLU A 1 72 ? -5.214 7.416 -10.818 1.00 93.69 72 GLU A N 1
ATOM 550 C CA . GLU A 1 72 ? -6.467 7.638 -10.078 1.00 93.69 72 GLU A CA 1
ATOM 551 C C . GLU A 1 72 ? -6.850 6.437 -9.201 1.00 93.69 72 GLU A C 1
ATOM 553 O O . GLU A 1 72 ? -7.962 6.351 -8.678 1.00 93.69 72 GLU A O 1
ATOM 558 N N . HIS A 1 73 ? -5.945 5.469 -9.051 1.00 96.12 73 HIS A N 1
ATOM 559 C CA . HIS A 1 73 ? -6.216 4.265 -8.281 1.00 96.12 73 HIS A CA 1
ATOM 560 C C . HIS A 1 73 ? -5.841 4.426 -6.813 1.00 96.12 73 HIS A C 1
ATOM 562 O O . HIS A 1 73 ? -4.930 5.161 -6.434 1.00 96.12 73 HIS A O 1
ATOM 568 N N . LYS A 1 74 ? -6.536 3.658 -5.976 1.00 95.25 74 LYS A N 1
ATOM 569 C CA . LYS A 1 74 ? -6.238 3.543 -4.553 1.00 95.25 74 LYS A CA 1
ATOM 570 C C . LYS A 1 74 ? -5.022 2.641 -4.379 1.00 95.25 74 LYS A C 1
ATOM 572 O O . LYS A 1 74 ? -5.067 1.463 -4.740 1.00 95.25 74 LYS A O 1
ATOM 577 N N . LEU A 1 75 ? -3.936 3.204 -3.864 1.00 96.31 75 LEU A N 1
ATOM 578 C CA . LEU A 1 75 ? -2.660 2.518 -3.699 1.00 96.31 75 LEU A CA 1
ATOM 579 C C . LEU A 1 75 ? -2.291 2.436 -2.218 1.00 96.31 75 LEU A C 1
ATOM 581 O O . LEU A 1 75 ? -2.506 3.387 -1.468 1.00 96.31 75 LEU A O 1
ATOM 585 N N . LEU A 1 76 ? -1.706 1.304 -1.839 1.00 97.12 76 LEU A N 1
ATOM 586 C CA . LEU A 1 76 ? -1.034 1.085 -0.565 1.00 97.12 76 LEU A CA 1
ATOM 587 C C . LEU A 1 76 ? 0.446 0.819 -0.807 1.00 97.12 76 LEU A C 1
ATOM 589 O O . LEU A 1 76 ? 0.830 0.101 -1.736 1.00 97.12 76 LEU A O 1
ATOM 593 N N . THR A 1 77 ? 1.282 1.377 0.051 1.00 96.56 77 THR A N 1
ATOM 594 C CA . THR A 1 77 ? 2.714 1.117 0.077 1.00 96.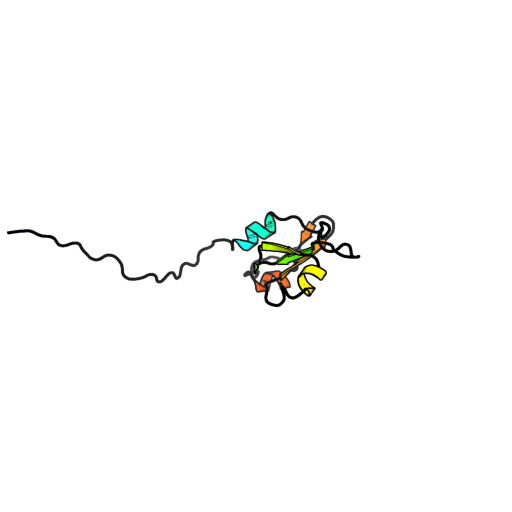56 77 THR A CA 1
ATOM 595 C C . THR A 1 77 ? 3.016 0.041 1.098 1.00 96.56 77 THR A C 1
ATOM 597 O O . THR A 1 77 ? 2.754 0.201 2.288 1.00 96.56 77 THR A O 1
ATOM 600 N N . ILE A 1 78 ? 3.621 -1.047 0.634 1.00 97.31 78 ILE A N 1
ATOM 601 C CA . ILE A 1 78 ? 4.064 -2.131 1.497 1.00 97.31 78 ILE A CA 1
ATOM 602 C C . ILE A 1 78 ? 5.519 -1.882 1.882 1.00 97.31 78 ILE A C 1
ATOM 604 O O . ILE A 1 78 ? 6.395 -1.684 1.032 1.00 97.31 78 ILE A O 1
ATOM 608 N N . TYR A 1 79 ? 5.779 -1.899 3.181 1.00 95.81 79 TYR A N 1
ATOM 609 C CA . TYR A 1 79 ? 7.102 -1.778 3.773 1.00 95.81 79 TYR A CA 1
ATOM 610 C C . TYR A 1 79 ? 7.534 -3.124 4.338 1.00 95.81 79 TYR A C 1
ATOM 612 O O . TYR A 1 79 ? 6.716 -4.004 4.600 1.00 95.81 79 TYR A O 1
ATOM 620 N N . ARG A 1 80 ? 8.841 -3.285 4.535 1.00 93.44 80 ARG A N 1
ATOM 621 C CA . ARG A 1 80 ? 9.398 -4.450 5.214 1.00 93.44 80 ARG A CA 1
ATOM 622 C C . ARG A 1 80 ? 10.023 -3.986 6.517 1.00 93.44 80 ARG A C 1
ATOM 624 O O . ARG A 1 80 ? 10.982 -3.216 6.500 1.00 93.44 80 ARG A O 1
ATOM 631 N N . HIS A 1 81 ? 9.463 -4.437 7.632 1.00 86.88 81 HIS A N 1
ATOM 632 C CA . HIS A 1 81 ? 10.017 -4.196 8.955 1.00 86.88 81 HIS A CA 1
ATOM 633 C C . HIS A 1 81 ? 10.510 -5.521 9.528 1.00 86.88 81 HIS A C 1
ATOM 635 O O . HIS A 1 81 ? 9.729 -6.438 9.784 1.00 86.88 81 HIS A O 1
ATOM 641 N N . VAL A 1 82 ? 11.830 -5.630 9.693 1.00 86.81 82 VAL A N 1
ATOM 642 C CA . VAL A 1 82 ? 12.515 -6.885 10.024 1.00 86.81 82 VAL A CA 1
ATOM 643 C C . VAL A 1 82 ? 12.173 -7.968 8.981 1.00 86.81 82 VAL A C 1
ATOM 645 O O . VAL A 1 82 ? 12.674 -7.904 7.860 1.00 86.81 82 VAL A O 1
ATOM 648 N N . TYR A 1 83 ? 11.288 -8.911 9.310 1.00 84.06 83 TYR A N 1
ATOM 649 C CA . TYR A 1 83 ? 10.857 -10.011 8.436 1.00 84.06 83 TYR A CA 1
ATOM 650 C C . TYR A 1 83 ? 9.357 -9.975 8.116 1.00 84.06 83 TYR A C 1
ATOM 652 O O . TYR A 1 83 ? 8.824 -10.958 7.614 1.00 84.06 83 TYR A O 1
ATOM 660 N N . GLN A 1 84 ? 8.668 -8.878 8.435 1.00 89.56 84 GLN A N 1
ATOM 661 C CA . GLN A 1 84 ? 7.226 -8.739 8.236 1.00 89.56 84 GLN A CA 1
ATOM 662 C C . GLN A 1 84 ? 6.923 -7.676 7.182 1.00 89.56 84 GLN A C 1
ATOM 664 O O . GLN A 1 84 ? 7.594 -6.641 7.106 1.00 89.56 84 GLN A O 1
ATOM 669 N N . GLU A 1 85 ? 5.911 -7.951 6.367 1.00 93.88 85 GLU A N 1
ATOM 670 C CA . GLU A 1 85 ? 5.358 -7.019 5.389 1.00 93.88 85 GLU A CA 1
ATOM 671 C C . GLU A 1 85 ? 4.270 -6.205 6.084 1.00 93.88 85 GLU A C 1
ATOM 673 O O . GLU A 1 85 ? 3.365 -6.762 6.699 1.00 93.88 85 GLU A O 1
ATOM 678 N N . VAL A 1 86 ? 4.415 -4.882 6.067 1.00 94.50 86 VAL A N 1
ATOM 679 C CA . VAL A 1 86 ? 3.593 -3.977 6.873 1.00 94.50 86 VAL A CA 1
ATOM 680 C C . VAL A 1 86 ? 3.097 -2.806 6.039 1.00 94.50 86 VAL A C 1
ATOM 682 O O . VAL A 1 86 ? 3.786 -2.331 5.135 1.00 94.50 86 VAL A O 1
ATOM 685 N N . VAL A 1 87 ? 1.913 -2.315 6.387 1.00 95.31 87 VAL A N 1
ATOM 686 C CA . VAL A 1 87 ? 1.334 -1.081 5.851 1.00 95.31 87 VAL A CA 1
ATOM 687 C C . VAL A 1 87 ? 1.309 -0.049 6.979 1.00 95.31 87 VAL A C 1
ATOM 689 O O . VAL A 1 87 ? 0.926 -0.403 8.098 1.00 95.31 87 VAL A O 1
ATOM 692 N N . PRO A 1 88 ? 1.724 1.207 6.744 1.00 92.88 88 PRO A N 1
ATOM 693 C CA . PRO A 1 88 ? 1.634 2.248 7.755 1.00 92.88 88 PRO A CA 1
ATOM 694 C C . PRO A 1 88 ? 0.178 2.491 8.150 1.00 92.88 88 PRO A C 1
ATOM 696 O O . PRO A 1 88 ? -0.705 2.542 7.293 1.00 92.88 88 PRO A O 1
ATOM 699 N N . LEU A 1 89 ? -0.061 2.702 9.446 1.00 92.88 89 LEU A N 1
ATOM 700 C CA . LEU A 1 89 ? -1.405 2.929 9.980 1.00 92.88 89 LEU A CA 1
ATOM 701 C C . LEU A 1 89 ? -2.120 4.089 9.268 1.00 92.88 89 LEU A C 1
ATOM 703 O O . LEU A 1 89 ? -3.265 3.941 8.862 1.00 92.88 89 LEU A O 1
ATOM 707 N N . ASN A 1 90 ? -1.412 5.194 9.025 1.00 92.00 90 ASN A N 1
ATOM 708 C CA . ASN A 1 90 ? -1.958 6.379 8.361 1.00 92.00 90 ASN A CA 1
ATOM 709 C C . ASN A 1 90 ? -2.387 6.129 6.902 1.00 92.00 90 ASN A C 1
ATOM 711 O O . ASN A 1 90 ? -3.269 6.819 6.396 1.00 92.00 90 ASN A O 1
ATOM 715 N N . GLU A 1 91 ? -1.764 5.173 6.201 1.00 93.88 91 GLU A N 1
ATOM 716 C CA . GLU A 1 91 ? -2.239 4.771 4.872 1.00 93.88 91 GLU A CA 1
ATOM 717 C C . GLU A 1 91 ? -3.513 3.924 4.993 1.00 93.88 91 GLU A C 1
ATOM 719 O O . GLU A 1 91 ? -4.456 4.121 4.229 1.00 93.88 91 GLU A O 1
ATOM 724 N N . MET A 1 92 ? -3.572 3.025 5.980 1.00 94.44 92 MET A N 1
ATOM 725 C CA . MET A 1 92 ? -4.717 2.135 6.190 1.00 94.44 92 MET A CA 1
ATOM 726 C C . MET A 1 92 ? -5.980 2.874 6.652 1.00 94.44 92 MET A C 1
ATOM 728 O O . MET A 1 92 ? -7.080 2.550 6.205 1.00 94.44 92 MET A O 1
ATOM 732 N N . GLU A 1 93 ? -5.819 3.909 7.479 1.00 94.44 93 GLU A N 1
ATOM 733 C CA . GLU A 1 93 ? -6.894 4.787 7.967 1.00 94.44 93 GLU A CA 1
ATOM 734 C C . GLU A 1 93 ? -7.676 5.478 6.840 1.00 94.44 93 GLU A C 1
ATOM 736 O O . GLU A 1 93 ? -8.828 5.862 7.021 1.00 94.44 93 GLU A O 1
ATOM 741 N N . SER A 1 94 ? -7.085 5.604 5.646 1.00 92.69 94 SER A N 1
ATOM 742 C CA . SER A 1 94 ? -7.784 6.142 4.470 1.00 92.69 94 SER A CA 1
ATOM 743 C C . SER A 1 94 ? -8.831 5.177 3.895 1.00 92.69 94 SER A C 1
ATOM 745 O O . SER A 1 94 ? -9.638 5.575 3.051 1.00 92.69 94 SER A O 1
ATOM 747 N N . TYR A 1 95 ? -8.815 3.908 4.317 1.00 93.00 95 TYR A N 1
ATOM 748 C CA . TYR A 1 95 ? -9.640 2.839 3.751 1.00 93.00 95 TYR A CA 1
ATOM 749 C C . TYR A 1 95 ? -10.430 2.040 4.792 1.00 93.00 95 TYR A C 1
ATOM 751 O O . TYR A 1 95 ? -11.424 1.417 4.421 1.00 93.00 95 TYR A O 1
ATOM 759 N N . LEU A 1 96 ? -10.012 2.045 6.061 1.00 92.00 96 LEU A N 1
ATOM 760 C CA . LEU A 1 96 ? -10.650 1.322 7.163 1.00 92.00 96 LEU A CA 1
ATOM 761 C C . LEU A 1 96 ? -10.771 2.199 8.413 1.00 92.00 96 LEU A C 1
ATOM 763 O O . LEU A 1 96 ? -9.923 3.051 8.668 1.00 92.00 96 LEU A O 1
ATOM 767 N N . ASP A 1 97 ? -11.780 1.921 9.243 1.00 91.50 97 ASP A N 1
ATOM 768 C CA . ASP A 1 97 ? -11.823 2.452 10.606 1.00 91.50 97 ASP A CA 1
ATOM 769 C C . ASP A 1 97 ? -10.786 1.731 11.479 1.00 91.50 97 ASP A C 1
ATOM 771 O O . ASP A 1 97 ? -10.977 0.592 11.912 1.00 91.50 97 ASP A O 1
ATOM 775 N N . CYS A 1 98 ? -9.674 2.413 11.739 1.00 92.75 98 CYS A N 1
ATOM 776 C CA . CYS A 1 98 ? -8.598 1.926 12.595 1.00 92.75 98 CYS A CA 1
ATOM 777 C C . CYS A 1 98 ? -8.658 2.477 14.032 1.00 92.75 98 CYS A C 1
ATOM 779 O O . CYS A 1 98 ? -7.723 2.258 14.799 1.00 92.75 98 CYS A O 1
ATOM 781 N N . SER A 1 99 ? -9.747 3.145 14.440 1.00 92.25 99 SER A N 1
ATOM 782 C CA . SER A 1 99 ? -9.860 3.822 15.748 1.00 92.25 99 SER A CA 1
ATOM 783 C C . SER A 1 99 ? -9.661 2.912 16.967 1.00 92.25 99 SER A C 1
ATOM 785 O O . SER A 1 99 ? -9.316 3.383 18.050 1.00 92.25 99 SER A O 1
ATOM 787 N N . LYS A 1 100 ? -9.873 1.602 16.801 1.00 92.00 100 LYS A N 1
ATOM 788 C CA . LYS A 1 100 ? -9.730 0.586 17.855 1.00 92.00 100 LYS A CA 1
ATOM 789 C C . LYS A 1 100 ? -8.381 -0.141 17.837 1.00 92.00 100 LYS A C 1
ATOM 791 O O . LYS A 1 100 ? -8.175 -1.030 18.662 1.00 92.00 100 LYS A O 1
ATOM 796 N N . ILE A 1 101 ? -7.473 0.191 16.916 1.00 91.50 101 ILE A N 1
ATOM 797 C CA . ILE A 1 101 ? -6.132 -0.402 16.886 1.00 91.50 101 ILE A CA 1
ATOM 798 C C . ILE A 1 101 ? -5.328 0.142 18.069 1.00 91.50 101 ILE A C 1
ATOM 800 O O . ILE A 1 101 ? -5.084 1.341 18.182 1.00 91.50 101 ILE A O 1
ATOM 804 N N . GLN A 1 102 ? -4.892 -0.751 18.956 1.00 88.12 102 GLN A N 1
ATOM 805 C CA . GLN A 1 102 ? -4.038 -0.393 20.081 1.00 88.12 102 GLN A CA 1
ATOM 806 C C . GLN A 1 102 ? -2.566 -0.446 19.661 1.00 88.12 102 GLN A C 1
ATOM 808 O O . GLN A 1 102 ? -2.062 -1.498 19.267 1.00 88.12 102 GLN A O 1
ATOM 813 N N . VAL A 1 103 ? -1.863 0.684 19.777 1.00 87.19 103 VAL A N 1
ATOM 814 C CA . VAL A 1 103 ? -0.415 0.740 19.544 1.00 87.19 103 VAL A CA 1
ATOM 815 C C . VAL A 1 103 ? 0.292 -0.086 20.614 1.00 87.19 103 VAL A C 1
ATOM 817 O O . VAL A 1 103 ? 0.148 0.169 21.811 1.00 87.19 103 VAL A O 1
ATOM 820 N N . TYR A 1 104 ? 1.066 -1.075 20.174 1.00 80.38 104 TYR A N 1
ATOM 821 C CA . TYR A 1 104 ? 1.944 -1.837 21.046 1.00 80.38 104 TYR A CA 1
ATOM 822 C C . TYR A 1 104 ? 3.323 -1.176 21.073 1.00 80.38 104 TYR A C 1
ATOM 824 O O . TYR A 1 104 ? 4.064 -1.228 20.091 1.00 80.38 104 TYR A O 1
ATOM 832 N N . SER A 1 105 ? 3.645 -0.541 22.197 1.00 78.81 105 SER A N 1
ATOM 833 C CA . SER A 1 105 ? 4.972 0.011 22.475 1.00 78.81 105 SER A CA 1
ATOM 834 C C . SER A 1 105 ? 5.714 -0.951 23.400 1.00 78.81 105 SER A C 1
ATOM 836 O O . SER A 1 105 ? 5.187 -1.296 24.459 1.00 78.81 105 SER A O 1
ATOM 838 N N . ILE A 1 106 ? 6.904 -1.393 22.984 1.00 70.06 106 ILE A N 1
ATOM 839 C CA . ILE A 1 106 ? 7.845 -2.184 23.799 1.00 70.06 106 ILE A CA 1
ATOM 840 C C . ILE A 1 106 ? 8.755 -1.236 24.574 1.00 70.06 106 ILE A C 1
ATOM 842 O O . ILE A 1 106 ? 9.188 -0.231 23.963 1.00 70.06 106 ILE A O 1
#

Mean predicted aligned error: 10.59 Å

Foldseek 3Di:
DDDDDDDDDDDDDPPPPDPPPDDDPLVVLVVPDDWQDADPVDPDPQFTQFKAFSVVSDGGTPVRCVVPPCVPTLIFGWDDDPHDTDTDPVSVVVPDPCVPPDDDDD

Sequence (106 aa):
MASSSSVEILEKVDSTTQSDNTMPQWLDCLLEKTFFGKCATHDLQKNDLNRYCITCDSSNCKYCVATGSHNEHKLLTIYRHVYQEVVPLNEMESYLDCSKIQVYSI

pLDDT: mean 83.49, std 19.79, range [36.22, 97.81]

Nearest PDB structures (foldseek):
  3q1d-assembly1_A-2  TM=7.838E-01  e=7.925E-02  Homo sapiens
  3ddt-assembly1_B  TM=7.282E-01  e=1.030E-01  Homo sapiens
  6qaj-assembly1_B  TM=8.028E-01  e=1.429E-01  Tequatrovirus T4
  2dja-assembly1_A  TM=5.026E-01  e=1.629E-01  Homo sapiens

Solvent-accessible surface area (backbone atoms only — not comparable to full-atom values): 7188 Å² total; per-residue (Å²): 134,86,81,89,78,93,79,80,92,83,80,85,81,89,74,77,85,66,90,64,90,63,77,61,69,61,54,59,59,56,71,75,55,84,70,62,45,77,39,88,90,46,97,52,90,84,25,40,19,33,31,37,29,61,78,72,75,42,73,29,20,68,63,61,46,67,71,55,87,40,74,91,49,52,71,45,61,54,42,76,59,93,91,43,82,44,66,55,67,79,65,47,51,77,79,44,92,54,89,83,67,78,84,84,81,133

InterPro domains:
  IPR000315 B-box-type zinc finger [PF00643] (38-77)
  IPR000315 B-box-type zinc finger [PS50119] (39-78)
  IPR006734 PLATZ transcription factor [PF04640] (80-106)

Radius of gyration: 22.66 Å; Cα contacts (8 Å, |Δi|>4): 103; chains: 1; bounding box: 83×26×41 Å

Secondary structure (DSSP, 8-state):
---------------------PPPHHHHHHHH----PBPSS--STT-B--EEETTTTEEE-HHHHHTTT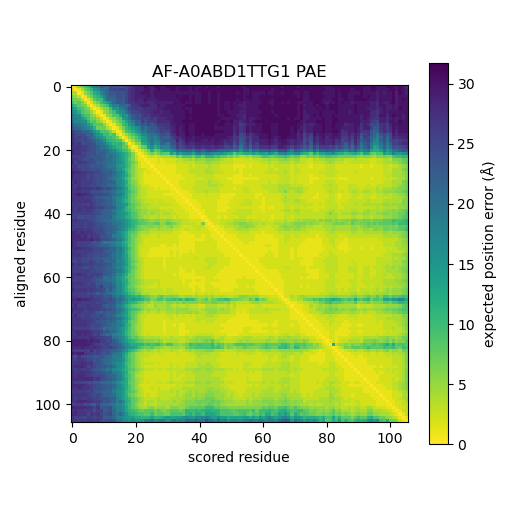TTTS-EEE-EEETTEEE--HHHHTTTS--TTPPP---

Organism: NCBI:txid205694